Protein AF-A0A4R2TGN2-F1 (afdb_monomer)

Solvent-accessible surface area (backbone atoms only — not comparable to full-atom values): 6680 Å² total; per-residue (Å²): 144,83,91,86,84,68,66,72,62,53,54,55,49,48,58,53,66,75,55,62,56,89,89,51,54,58,55,56,32,26,50,52,48,43,54,50,50,56,47,52,52,50,54,46,63,66,47,48,62,57,57,59,68,46,38,85,82,42,56,75,69,55,31,50,50,50,53,53,50,53,56,48,48,56,52,50,52,54,52,49,50,55,50,31,57,52,39,43,55,51,23,52,52,53,52,51,51,53,51,50,52,52,52,52,53,52,49,53,54,55,62,73,66,57,74,93,126

Mean predicted aligned error: 11.2 Å

Radius of gyration: 23.42 Å; Cα contacts (8 Å, |Δi|>4): 33; chains: 1; bounding box: 57×24×77 Å

pLDDT: mean 76.51, std 19.13, range [30.11, 97.62]

Secondary structure (DSSP, 8-state):
----SSHHHHHHHHHHHTT--TTS-HHHHHHHHHHHHHHHHHHHHHHHHHHHHHGGGS-HHHHHHHHHHHHHHHHHHHHHHHHHHHHHHHHHHHHHHHHHHHHHHHHHHHHHTS---

Nearest PDB structures (foldseek):
  8afz-assembly1_A  TM=8.370E-01  e=1.161E+00  Homo sapiens
  5mto-assembly1_A  TM=5.421E-01  e=3.758E+00  Homo sapiens
  7o3x-assembly1_B  TM=4.344E-01  e=6.973E+00  Synechocystis sp. PCC 6803 substr. Kazusa
  6b87-assembly3_D  TM=4.611E-01  e=8.928E+00  synthetic construct
  8qbw-assembly1_A  TM=3.958E-01  e=9.497E+00  Nostoc punctiforme

Structure (mmCIF, N/CA/C/O backbone):
data_AF-A0A4R2TGN2-F1
#
_entry.id   AF-A0A4R2TGN2-F1
#
loop_
_atom_site.group_PDB
_atom_site.id
_atom_site.type_symbol
_atom_site.label_atom_id
_atom_site.label_alt_id
_atom_site.label_comp_id
_atom_site.label_asym_id
_atom_site.label_entity_id
_atom_site.label_seq_id
_atom_site.pdbx_PDB_ins_code
_atom_site.Cartn_x
_atom_site.Cartn_y
_atom_site.Cartn_z
_atom_site.occupancy
_atom_site.B_iso_or_equiv
_atom_site.auth_seq_id
_atom_site.auth_comp_id
_atom_site.auth_asym_id
_atom_site.auth_atom_id
_atom_site.pdbx_PDB_model_num
ATOM 1 N N . MET A 1 1 ? 12.558 12.331 28.218 1.00 35.56 1 MET A N 1
ATOM 2 C CA . MET A 1 1 ? 11.683 12.709 27.085 1.00 35.56 1 MET A CA 1
ATOM 3 C C . MET A 1 1 ? 12.460 12.598 25.774 1.00 35.56 1 MET A C 1
ATOM 5 O O . MET A 1 1 ? 12.916 13.599 25.255 1.00 35.56 1 MET A O 1
ATOM 9 N N . LEU A 1 2 ? 12.653 11.397 25.242 1.00 37.69 2 LEU A N 1
ATOM 10 C CA . LEU A 1 2 ? 13.192 11.156 23.895 1.00 37.69 2 LEU A CA 1
ATOM 11 C C . LEU A 1 2 ? 12.634 9.794 23.453 1.00 37.69 2 LEU A C 1
ATOM 13 O O . LEU A 1 2 ? 12.356 8.984 24.324 1.00 37.69 2 LEU A O 1
ATOM 17 N N . PHE A 1 3 ? 12.439 9.571 22.152 1.00 33.16 3 PHE A N 1
ATOM 18 C CA . PHE A 1 3 ? 11.689 8.462 21.516 1.00 33.16 3 PHE A CA 1
ATOM 19 C C . PHE A 1 3 ? 10.201 8.735 21.273 1.00 33.16 3 PHE A C 1
ATOM 21 O O . PHE A 1 3 ? 9.325 8.124 21.879 1.00 33.16 3 PHE A O 1
ATOM 28 N N . ARG A 1 4 ? 9.880 9.641 20.337 1.00 36.66 4 ARG A N 1
ATOM 29 C CA . ARG A 1 4 ? 8.504 9.697 19.807 1.00 36.66 4 ARG A CA 1
ATOM 30 C C . ARG A 1 4 ? 8.320 10.163 18.360 1.00 36.66 4 ARG A C 1
ATOM 32 O O . ARG A 1 4 ? 7.205 10.524 18.011 1.00 36.66 4 ARG A O 1
ATOM 39 N N . LYS A 1 5 ? 9.352 10.183 17.504 1.00 39.28 5 LYS A N 1
ATOM 40 C CA . LYS A 1 5 ? 9.219 10.831 16.177 1.00 39.28 5 LYS A CA 1
ATOM 41 C C . LYS A 1 5 ? 9.769 10.110 14.938 1.00 39.28 5 LYS A C 1
ATOM 43 O O . LYS A 1 5 ? 9.765 10.720 13.882 1.00 39.28 5 LYS A O 1
ATOM 48 N N . VAL A 1 6 ? 10.162 8.834 14.994 1.00 38.34 6 VAL A N 1
ATOM 49 C CA . VAL A 1 6 ? 10.744 8.155 13.801 1.00 38.34 6 VAL A CA 1
ATOM 50 C C . VAL A 1 6 ? 9.904 6.976 13.279 1.00 38.34 6 VAL A C 1
ATOM 52 O O . VAL A 1 6 ? 10.261 6.326 12.307 1.00 38.34 6 VAL A O 1
ATOM 55 N N . VAL A 1 7 ? 8.734 6.710 13.864 1.00 40.28 7 VAL A N 1
ATOM 56 C CA . VAL A 1 7 ? 7.968 5.493 13.543 1.00 40.28 7 VAL A CA 1
ATOM 57 C C . VAL A 1 7 ? 7.209 5.510 12.195 1.00 40.28 7 VAL A C 1
ATOM 59 O O . VAL A 1 7 ? 7.086 4.433 11.620 1.00 40.28 7 VAL A O 1
ATOM 62 N N . PRO A 1 8 ? 6.748 6.634 11.595 1.00 44.38 8 PRO A N 1
ATOM 63 C CA . PRO A 1 8 ? 5.945 6.517 10.373 1.00 44.38 8 PRO A CA 1
ATOM 64 C C . PRO A 1 8 ? 6.783 6.247 9.112 1.00 44.38 8 PRO A C 1
ATOM 66 O O . PRO A 1 8 ? 6.312 5.566 8.208 1.00 44.38 8 PRO A O 1
ATOM 69 N N . PHE A 1 9 ? 8.040 6.706 9.056 1.00 36.31 9 PHE A N 1
ATOM 70 C CA . PHE A 1 9 ? 8.900 6.475 7.886 1.00 36.31 9 PHE A CA 1
ATOM 71 C C . PHE A 1 9 ? 9.417 5.034 7.825 1.00 36.31 9 PHE A C 1
ATOM 73 O O . PHE A 1 9 ? 9.539 4.464 6.746 1.00 36.31 9 PHE A O 1
ATOM 80 N N . ALA A 1 10 ? 9.667 4.423 8.986 1.00 30.11 10 ALA A N 1
ATOM 81 C CA . ALA A 1 10 ? 10.152 3.052 9.076 1.00 30.11 10 ALA A CA 1
ATOM 82 C C . ALA A 1 10 ? 9.096 2.020 8.656 1.00 30.11 10 ALA A C 1
ATOM 84 O O . ALA A 1 10 ? 9.464 0.987 8.118 1.00 30.11 10 ALA A O 1
ATOM 85 N N . VAL A 1 11 ? 7.798 2.289 8.848 1.00 39.22 11 VAL A N 1
ATOM 86 C CA . VAL A 1 11 ? 6.732 1.362 8.424 1.00 39.22 11 VAL A CA 1
ATOM 87 C C . VAL A 1 11 ? 6.534 1.406 6.909 1.00 39.22 11 VAL A C 1
ATOM 89 O O . VAL A 1 11 ? 6.438 0.354 6.287 1.00 39.22 11 VAL A O 1
ATOM 92 N N . VAL A 1 12 ? 6.565 2.596 6.298 1.00 44.25 12 VAL A N 1
ATOM 93 C CA . VAL A 1 12 ? 6.506 2.733 4.832 1.00 44.25 12 VAL A CA 1
ATOM 94 C C . VAL A 1 12 ? 7.778 2.170 4.192 1.00 44.25 12 VAL A C 1
ATOM 96 O O . VAL A 1 12 ? 7.692 1.401 3.243 1.00 44.25 12 VAL A O 1
ATOM 99 N N . ALA A 1 13 ? 8.955 2.451 4.761 1.00 33.59 13 ALA A N 1
ATOM 100 C CA . ALA A 1 13 ? 10.208 1.861 4.301 1.00 33.59 13 ALA A CA 1
ATOM 101 C C . ALA A 1 13 ? 10.267 0.340 4.523 1.00 33.59 13 ALA A C 1
ATOM 103 O O . ALA A 1 13 ? 10.844 -0.344 3.694 1.00 33.59 13 ALA A O 1
ATOM 104 N N . ALA A 1 14 ? 9.662 -0.214 5.580 1.00 33.38 14 ALA A N 1
ATOM 105 C CA . ALA A 1 14 ? 9.609 -1.662 5.811 1.00 33.38 14 ALA A CA 1
ATOM 106 C C . ALA A 1 14 ? 8.612 -2.376 4.883 1.00 33.38 14 ALA A C 1
ATOM 108 O O . ALA A 1 14 ? 8.896 -3.484 4.435 1.00 33.38 14 ALA A O 1
ATOM 109 N N . LEU A 1 15 ? 7.489 -1.737 4.537 1.00 43.97 15 LEU A N 1
ATOM 110 C CA . LEU A 1 15 ? 6.567 -2.228 3.505 1.00 43.97 15 LEU A CA 1
ATOM 111 C C . LEU A 1 15 ? 7.200 -2.165 2.108 1.00 43.97 15 LEU A C 1
ATOM 113 O O . LEU A 1 15 ? 7.048 -3.099 1.332 1.00 43.97 15 LEU A O 1
ATOM 117 N N . VAL A 1 16 ? 7.978 -1.122 1.806 1.00 45.12 16 VAL A N 1
ATOM 118 C CA . VAL A 1 16 ? 8.702 -1.008 0.527 1.00 45.12 16 VAL A CA 1
ATOM 119 C C . VAL A 1 16 ? 9.925 -1.938 0.484 1.00 45.12 16 VAL A C 1
ATOM 121 O O . VAL A 1 16 ? 10.159 -2.602 -0.518 1.00 45.12 16 VAL A O 1
ATOM 124 N N . SER A 1 17 ? 10.677 -2.070 1.579 1.00 42.19 17 SER A N 1
ATOM 125 C CA . SER A 1 17 ? 11.897 -2.890 1.651 1.00 42.19 17 SER A CA 1
ATOM 126 C C . SER A 1 17 ? 11.624 -4.395 1.714 1.00 42.19 17 SER A C 1
ATOM 128 O O . SER A 1 17 ? 12.530 -5.168 1.419 1.00 42.19 17 SER A O 1
ATOM 130 N N . GLY A 1 18 ? 10.416 -4.821 2.097 1.00 46.03 18 GLY A N 1
ATOM 131 C CA . GLY A 1 18 ? 10.004 -6.229 2.065 1.00 46.03 18 GLY A CA 1
ATOM 132 C C . GLY A 1 18 ? 9.415 -6.687 0.726 1.00 46.03 18 GLY A C 1
ATOM 133 O O . GLY A 1 18 ? 9.206 -7.883 0.544 1.00 46.03 18 GLY A O 1
ATOM 134 N N . CYS A 1 19 ? 9.139 -5.760 -0.200 1.00 55.47 19 CYS A N 1
ATOM 135 C CA . CYS A 1 19 ? 8.438 -6.040 -1.459 1.00 55.47 19 CYS A CA 1
ATOM 136 C C . CYS A 1 19 ? 9.304 -5.885 -2.716 1.00 55.47 19 CYS A C 1
ATOM 138 O O . CYS A 1 19 ? 8.834 -6.206 -3.805 1.00 55.47 19 CYS A O 1
ATOM 140 N N . VAL A 1 20 ? 10.545 -5.408 -2.589 1.00 62.09 20 VAL A N 1
ATOM 141 C CA . VAL A 1 20 ? 11.474 -5.317 -3.722 1.00 62.09 20 VAL A CA 1
ATOM 142 C C . VAL A 1 20 ? 12.312 -6.587 -3.774 1.00 62.09 20 VAL A C 1
ATOM 144 O O . VAL A 1 20 ? 13.252 -6.757 -2.998 1.00 62.09 20 VAL A O 1
ATOM 147 N N . ASP A 1 21 ? 11.972 -7.474 -4.704 1.00 70.31 21 ASP A N 1
ATOM 148 C CA . ASP A 1 21 ? 12.798 -8.631 -5.022 1.00 70.31 21 ASP A CA 1
ATOM 149 C C . ASP A 1 21 ? 13.844 -8.213 -6.073 1.00 70.31 21 ASP A C 1
ATOM 151 O O . ASP A 1 21 ? 13.475 -7.865 -7.201 1.00 70.31 21 ASP A O 1
ATOM 155 N N . PRO A 1 22 ? 15.150 -8.219 -5.746 1.00 71.75 22 PRO A N 1
ATOM 156 C CA . PRO A 1 22 ? 16.192 -7.799 -6.681 1.00 71.75 22 PRO A CA 1
ATOM 157 C C . PRO A 1 22 ? 16.334 -8.737 -7.888 1.00 71.75 22 PRO A C 1
ATOM 159 O O . PRO A 1 22 ? 17.002 -8.376 -8.856 1.00 71.75 22 PRO A O 1
ATOM 162 N N . SER A 1 23 ? 15.736 -9.933 -7.845 1.00 76.56 23 SER A N 1
ATOM 163 C CA . SER A 1 23 ? 15.720 -10.876 -8.966 1.00 76.56 23 SER A CA 1
ATOM 164 C C . SER A 1 23 ? 14.655 -10.556 -10.022 1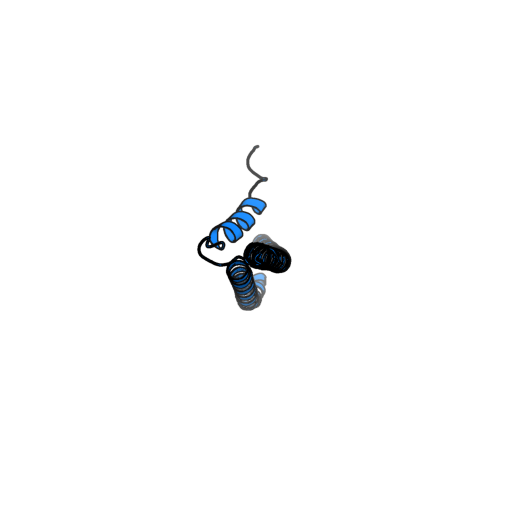.00 76.56 23 SER A C 1
ATOM 166 O O . SER A 1 23 ? 14.736 -11.065 -11.142 1.00 76.56 23 SER A O 1
ATOM 168 N N . LEU A 1 24 ? 13.680 -9.699 -9.700 1.00 76.25 24 LEU A N 1
ATOM 169 C CA . LEU A 1 24 ? 12.595 -9.308 -10.599 1.00 76.25 24 LEU A CA 1
ATOM 170 C C . LEU A 1 24 ? 12.922 -8.030 -11.375 1.00 76.25 24 LEU A C 1
ATOM 172 O O . LEU A 1 24 ? 13.707 -7.182 -10.943 1.00 76.25 24 LEU A O 1
ATOM 176 N N . SER A 1 25 ? 12.283 -7.858 -12.536 1.00 82.06 25 SER A N 1
ATOM 177 C CA . SER A 1 25 ? 12.396 -6.597 -13.267 1.00 82.06 25 SER A CA 1
ATOM 178 C C . SER A 1 25 ? 11.760 -5.444 -12.468 1.00 82.06 25 SER A C 1
ATOM 180 O O . SER A 1 25 ? 10.812 -5.669 -11.709 1.00 82.06 25 SER A O 1
ATOM 182 N N . PRO A 1 26 ? 12.220 -4.191 -12.653 1.00 77.62 26 PRO A N 1
ATOM 183 C CA . PRO A 1 26 ? 11.597 -3.026 -12.021 1.00 77.62 26 PRO A CA 1
ATOM 184 C C . PRO A 1 26 ? 10.079 -2.964 -12.252 1.00 77.62 26 PRO A C 1
ATOM 186 O O . PRO A 1 26 ? 9.322 -2.691 -11.325 1.00 77.62 26 PRO A O 1
ATOM 189 N N . MET A 1 27 ? 9.627 -3.320 -13.460 1.00 77.19 27 MET A N 1
ATOM 190 C CA . MET A 1 27 ? 8.209 -3.362 -13.827 1.00 77.19 27 MET A CA 1
ATOM 191 C C . MET A 1 27 ? 7.429 -4.448 -13.072 1.00 77.19 27 MET A C 1
ATOM 193 O O . MET A 1 27 ? 6.291 -4.233 -12.658 1.00 77.19 27 MET A O 1
ATOM 197 N N . GLN A 1 28 ? 8.035 -5.618 -12.854 1.00 80.31 28 GLN A N 1
ATOM 198 C CA . GLN A 1 28 ? 7.427 -6.696 -12.067 1.00 80.31 28 GLN A CA 1
ATOM 199 C C . GLN A 1 28 ? 7.314 -6.320 -10.587 1.00 80.31 28 GLN A C 1
ATOM 201 O O . GLN A 1 28 ? 6.269 -6.553 -9.982 1.00 80.31 28 GLN A O 1
ATOM 206 N N . ASN A 1 29 ? 8.349 -5.696 -10.020 1.00 78.38 29 ASN A N 1
ATOM 207 C CA . ASN A 1 29 ? 8.314 -5.194 -8.646 1.00 78.38 29 ASN A CA 1
ATOM 208 C C . ASN A 1 29 ? 7.243 -4.111 -8.464 1.00 78.38 29 ASN A C 1
ATOM 210 O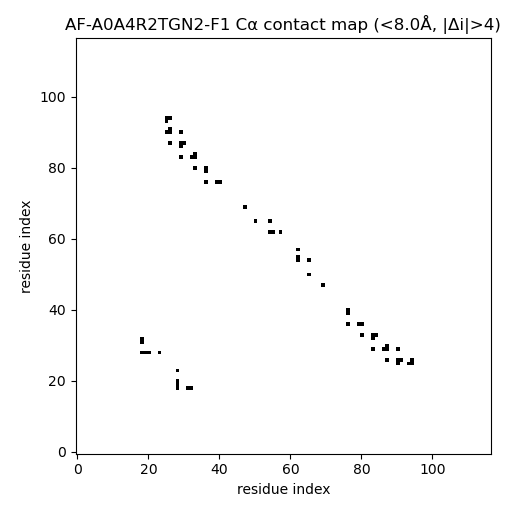 O . ASN A 1 29 ? 6.459 -4.189 -7.518 1.00 78.38 29 ASN A O 1
ATOM 214 N N . ALA A 1 30 ? 7.158 -3.150 -9.390 1.00 76.94 30 ALA A N 1
ATOM 215 C CA . ALA A 1 30 ? 6.121 -2.121 -9.368 1.00 76.94 30 ALA A CA 1
ATOM 216 C C . ALA A 1 30 ? 4.716 -2.744 -9.408 1.00 76.94 30 ALA A C 1
ATOM 218 O O . ALA A 1 30 ? 3.887 -2.460 -8.547 1.00 76.94 30 ALA A O 1
ATOM 219 N N . ARG A 1 31 ? 4.483 -3.698 -10.319 1.00 81.56 31 ARG A N 1
ATOM 220 C CA . ARG A 1 31 ? 3.199 -4.402 -10.425 1.00 81.56 31 ARG A CA 1
ATOM 221 C C . ARG A 1 31 ? 2.840 -5.186 -9.161 1.00 81.56 31 ARG A C 1
ATOM 223 O O . ARG A 1 31 ? 1.685 -5.168 -8.740 1.00 81.56 31 ARG A O 1
ATOM 230 N N . ASN A 1 32 ? 3.803 -5.876 -8.551 1.00 80.88 32 ASN A N 1
ATOM 231 C CA . ASN A 1 32 ? 3.580 -6.605 -7.301 1.00 80.88 32 ASN A CA 1
ATOM 232 C C . ASN A 1 32 ? 3.201 -5.654 -6.157 1.00 80.88 32 ASN A C 1
ATOM 234 O O . ASN A 1 32 ? 2.310 -5.975 -5.369 1.00 80.88 32 ASN A O 1
ATOM 238 N N . ALA A 1 33 ? 3.834 -4.479 -6.091 1.00 78.75 33 ALA A N 1
ATOM 239 C CA . ALA A 1 33 ? 3.494 -3.450 -5.116 1.00 78.75 33 ALA A CA 1
ATOM 240 C C . ALA A 1 33 ? 2.064 -2.922 -5.324 1.00 78.75 33 ALA A C 1
ATOM 242 O O . ALA A 1 33 ? 1.300 -2.871 -4.359 1.00 78.75 33 ALA A O 1
ATOM 243 N N . THR A 1 34 ? 1.660 -2.631 -6.566 1.00 84.06 34 THR A N 1
ATOM 244 C CA . THR A 1 34 ? 0.282 -2.225 -6.905 1.00 84.06 34 THR A CA 1
ATOM 245 C C . THR A 1 34 ? -0.735 -3.280 -6.457 1.00 84.06 34 THR A C 1
ATOM 247 O O . THR A 1 34 ? -1.685 -2.971 -5.739 1.00 84.06 34 THR A O 1
ATOM 250 N N . VAL A 1 35 ? -0.487 -4.561 -6.762 1.00 86.12 35 VAL A N 1
ATOM 251 C CA . VAL A 1 35 ? -1.360 -5.674 -6.339 1.00 86.12 35 VAL A CA 1
ATOM 252 C C . VAL A 1 35 ? -1.457 -5.787 -4.813 1.00 86.12 35 VAL A C 1
ATOM 254 O O . VAL A 1 35 ? -2.530 -6.091 -4.281 1.00 86.12 35 VAL A O 1
ATOM 257 N N . ALA A 1 36 ? -0.358 -5.554 -4.092 1.00 83.19 36 ALA A N 1
ATOM 258 C CA . ALA A 1 36 ? -0.349 -5.582 -2.633 1.00 83.19 36 ALA A CA 1
ATOM 259 C C . ALA A 1 36 ? -1.196 -4.447 -2.034 1.00 83.19 36 ALA A C 1
ATOM 261 O O . ALA A 1 36 ? -1.962 -4.694 -1.099 1.00 83.19 36 ALA A O 1
ATOM 262 N N . VAL A 1 37 ? -1.115 -3.237 -2.597 1.00 85.88 37 VAL A N 1
ATOM 263 C CA . VAL A 1 37 ? -1.946 -2.093 -2.186 1.00 85.88 37 VAL A CA 1
ATOM 264 C C . VAL A 1 37 ? -3.423 -2.359 -2.480 1.00 85.88 37 VAL A C 1
ATOM 266 O O . VAL A 1 37 ? -4.249 -2.203 -1.583 1.00 85.88 37 VAL A O 1
ATOM 269 N N . ASP A 1 38 ? -3.760 -2.871 -3.666 1.00 88.69 38 ASP A N 1
ATOM 270 C CA . ASP A 1 38 ? -5.144 -3.222 -4.026 1.00 88.69 38 ASP A CA 1
ATOM 271 C C . ASP A 1 38 ? -5.723 -4.325 -3.127 1.00 88.69 38 ASP A C 1
ATOM 273 O O . ASP A 1 38 ? -6.926 -4.382 -2.849 1.00 88.69 38 ASP A O 1
ATOM 277 N N . LYS A 1 39 ? -4.883 -5.263 -2.675 1.00 88.50 39 LYS A N 1
ATOM 278 C CA . LYS A 1 39 ? -5.294 -6.257 -1.680 1.00 88.50 39 LYS A CA 1
ATOM 279 C C . LYS A 1 39 ? -5.543 -5.598 -0.322 1.00 88.50 39 LYS A C 1
ATOM 281 O O . LYS A 1 39 ? -6.573 -5.875 0.285 1.00 88.50 39 LYS A O 1
ATOM 286 N N . ALA A 1 40 ? -4.638 -4.736 0.139 1.00 84.75 40 ALA A N 1
ATOM 287 C CA . ALA A 1 40 ? -4.774 -4.049 1.421 1.00 84.75 40 ALA A CA 1
ATOM 288 C C . ALA A 1 40 ? -6.023 -3.152 1.472 1.00 84.75 40 ALA A C 1
ATOM 290 O O . ALA A 1 40 ? -6.716 -3.130 2.487 1.00 84.75 40 ALA A O 1
ATOM 291 N N . GLU A 1 41 ? -6.348 -2.468 0.372 1.00 92.50 41 GLU A N 1
ATOM 292 C CA . GLU A 1 41 ? -7.565 -1.661 0.240 1.00 92.50 41 GLU A CA 1
ATOM 293 C C . GLU A 1 41 ? -8.825 -2.530 0.349 1.00 92.50 41 GLU A C 1
ATOM 295 O O . GLU A 1 41 ? -9.719 -2.226 1.136 1.00 92.50 41 GLU A O 1
ATOM 300 N N . ARG A 1 42 ? -8.869 -3.669 -0.355 1.00 92.94 42 ARG A N 1
ATOM 301 C CA . ARG A 1 42 ? -9.991 -4.620 -0.255 1.00 92.94 42 ARG A CA 1
ATOM 302 C C . ARG A 1 42 ? -10.148 -5.205 1.146 1.00 92.94 42 ARG A C 1
ATOM 304 O O . ARG A 1 42 ? -11.271 -5.302 1.636 1.00 92.94 42 ARG A O 1
ATOM 311 N N . ASP A 1 43 ? -9.045 -5.586 1.785 1.00 90.25 43 ASP A N 1
ATOM 312 C CA . ASP A 1 43 ? -9.063 -6.119 3.150 1.00 90.25 43 ASP A CA 1
ATOM 313 C C . ASP A 1 43 ? -9.563 -5.054 4.146 1.00 90.25 43 ASP A C 1
ATOM 315 O O . ASP A 1 43 ? -10.352 -5.364 5.043 1.00 90.25 43 ASP A O 1
ATOM 319 N N . TYR A 1 44 ? -9.159 -3.790 3.969 1.00 91.56 44 TYR A N 1
ATOM 320 C CA . TYR A 1 44 ? -9.646 -2.674 4.781 1.00 91.56 44 TYR A CA 1
ATOM 321 C C . TYR A 1 44 ? -11.138 -2.414 4.565 1.00 91.56 44 TYR A C 1
ATOM 323 O O . TYR A 1 44 ? -11.880 -2.349 5.544 1.00 91.56 44 TYR A O 1
ATOM 331 N N . GLU A 1 45 ? -11.604 -2.327 3.317 1.00 95.44 45 GLU A N 1
ATOM 332 C CA . GLU A 1 45 ? -13.026 -2.122 3.004 1.00 95.44 45 GLU A CA 1
ATOM 333 C C . GLU A 1 45 ? -13.905 -3.262 3.534 1.00 95.44 45 GLU A C 1
ATOM 335 O O . GLU A 1 45 ? -15.011 -3.022 4.021 1.00 95.44 45 GLU A O 1
ATOM 340 N N . ALA A 1 46 ? -13.397 -4.497 3.533 1.00 93.62 46 ALA A N 1
ATOM 341 C CA . ALA A 1 46 ? -14.074 -5.626 4.159 1.00 93.62 46 ALA A CA 1
ATOM 342 C C . ALA A 1 46 ? -14.133 -5.498 5.694 1.00 93.62 46 ALA A C 1
ATOM 344 O O . ALA A 1 46 ? -15.155 -5.827 6.293 1.00 93.62 46 ALA A O 1
ATOM 345 N N . ALA A 1 47 ? -13.069 -5.015 6.345 1.00 91.12 47 ALA A N 1
ATOM 346 C CA . ALA A 1 47 ? -12.985 -4.887 7.805 1.00 91.12 47 ALA A CA 1
ATOM 347 C C . ALA A 1 47 ? -13.734 -3.659 8.367 1.00 91.12 47 ALA A C 1
ATOM 349 O O . ALA A 1 47 ? -14.301 -3.707 9.465 1.00 91.12 47 ALA A O 1
ATOM 350 N N . ARG A 1 48 ? -13.753 -2.558 7.614 1.00 94.12 48 ARG A N 1
ATOM 351 C CA . ARG A 1 48 ? -14.337 -1.257 7.967 1.00 94.12 48 ARG A CA 1
ATOM 352 C C . ARG A 1 48 ? -15.767 -1.322 8.525 1.00 94.12 48 ARG A C 1
ATOM 354 O O . ARG A 1 48 ? -15.988 -0.742 9.591 1.00 94.12 48 ARG A O 1
ATOM 361 N N . PRO A 1 49 ? -16.744 -2.018 7.908 1.00 95.62 49 PRO A N 1
ATOM 362 C CA . PRO A 1 49 ? -18.102 -2.082 8.449 1.00 95.62 49 PRO A CA 1
ATOM 363 C C . PRO A 1 49 ? -18.161 -2.749 9.828 1.00 95.62 49 PRO A C 1
ATOM 365 O O . PRO A 1 49 ? -18.922 -2.298 10.683 1.00 95.62 49 PRO A O 1
ATOM 368 N N . TYR A 1 50 ? -17.334 -3.765 10.089 1.00 93.69 50 TYR A N 1
ATOM 369 C CA . TYR A 1 50 ? -17.283 -4.425 11.397 1.00 93.69 50 TYR A CA 1
ATOM 370 C C . TYR A 1 50 ? -16.710 -3.499 12.472 1.00 93.69 50 TYR A C 1
ATOM 372 O O . TYR A 1 50 ? -17.252 -3.420 13.574 1.00 93.69 50 TYR A O 1
ATOM 380 N N . ALA A 1 51 ? -15.662 -2.737 12.141 1.00 91.19 51 ALA A N 1
ATOM 381 C CA . ALA A 1 51 ? -15.105 -1.734 13.045 1.00 91.19 51 ALA A CA 1
ATOM 382 C C . ALA A 1 51 ? -16.142 -0.654 13.405 1.00 91.19 51 ALA A C 1
ATOM 384 O O . ALA A 1 51 ? -16.256 -0.284 14.572 1.00 91.19 51 ALA A O 1
ATOM 385 N N . ILE A 1 52 ? -16.945 -0.203 12.434 1.00 95.00 52 ILE A N 1
ATOM 386 C CA . ILE A 1 52 ? -18.032 0.767 12.655 1.00 95.00 52 ILE A CA 1
ATOM 387 C C . ILE A 1 52 ? -19.118 0.184 13.566 1.00 95.00 52 ILE A C 1
ATOM 389 O O . ILE A 1 52 ? -19.567 0.863 14.489 1.00 95.00 52 ILE A O 1
ATOM 393 N N . GLN A 1 53 ? -19.513 -1.072 13.343 1.00 96.44 53 GLN A N 1
ATOM 394 C CA . GLN A 1 53 ? -20.511 -1.760 14.170 1.00 96.44 53 GLN A CA 1
ATOM 395 C C . GLN A 1 53 ? -20.062 -1.934 15.626 1.00 96.44 53 GLN A C 1
ATOM 397 O O . GLN A 1 53 ? -20.906 -1.960 16.516 1.00 96.44 53 GLN A O 1
ATOM 402 N N . LEU A 1 54 ? -18.754 -2.025 15.883 1.00 94.00 54 LEU A N 1
ATOM 403 C CA . LEU A 1 54 ? -18.190 -2.131 17.230 1.00 94.00 54 LEU A CA 1
ATOM 404 C C . LEU A 1 54 ? -18.237 -0.811 18.013 1.00 94.00 54 LEU A C 1
ATOM 406 O O . LEU A 1 54 ? -18.343 -0.847 19.238 1.00 94.00 54 LEU A O 1
ATOM 410 N N . LEU A 1 55 ? -18.192 0.347 17.340 1.00 95.12 55 LEU A N 1
ATOM 411 C CA . LEU A 1 55 ? -18.064 1.661 17.991 1.00 95.12 55 LEU A CA 1
ATOM 412 C C . LEU A 1 55 ? -19.087 1.939 19.111 1.00 95.12 55 LEU A C 1
ATOM 414 O O . LEU A 1 55 ? -18.667 2.478 20.135 1.00 95.12 55 LEU A O 1
ATOM 418 N N . PRO A 1 56 ? -20.386 1.598 18.981 1.00 96.88 56 PRO A N 1
ATOM 419 C CA . PRO A 1 56 ? -21.376 1.858 20.030 1.00 96.88 56 PRO A CA 1
ATOM 420 C C . PRO A 1 56 ? -21.160 1.046 21.313 1.00 96.88 56 PRO A C 1
ATOM 422 O O . PRO A 1 56 ? -21.665 1.430 22.363 1.00 96.88 56 PRO A O 1
ATOM 425 N N . TYR A 1 57 ? -20.426 -0.068 21.237 1.00 96.50 57 TYR A N 1
ATOM 426 C CA . TYR A 1 57 ? -20.161 -0.958 22.372 1.00 96.50 57 TYR A CA 1
ATOM 427 C C . TYR A 1 57 ? -18.865 -0.611 23.114 1.00 96.50 57 TYR A C 1
ATOM 429 O O . TYR A 1 57 ? -18.553 -1.216 24.139 1.00 96.50 57 TYR A O 1
ATOM 437 N N . LEU A 1 58 ? -18.091 0.342 22.594 1.00 95.50 58 LEU A N 1
ATOM 438 C CA . LEU A 1 58 ? -16.816 0.760 23.159 1.00 95.50 58 LEU A CA 1
ATOM 439 C C . LEU A 1 58 ? -16.984 1.955 24.099 1.00 95.50 58 LEU A C 1
ATOM 441 O O . LEU A 1 58 ? -17.904 2.764 23.969 1.00 95.50 58 LEU A O 1
ATOM 445 N N . SER A 1 59 ? -16.031 2.116 25.022 1.00 97.62 59 SER A N 1
ATOM 446 C CA . SER A 1 59 ? -15.928 3.356 25.789 1.00 97.62 59 SER A CA 1
ATOM 447 C C . SER A 1 59 ? -15.678 4.542 24.838 1.00 97.62 59 SER A C 1
ATOM 449 O O . SER A 1 59 ? -15.058 4.361 23.785 1.00 97.62 59 SER A O 1
ATOM 451 N N . PRO A 1 60 ? -16.069 5.781 25.193 1.00 96.25 60 PRO A N 1
ATOM 452 C CA . PRO A 1 60 ? -15.819 6.947 24.342 1.00 96.25 60 PRO A CA 1
ATOM 453 C C . PRO A 1 60 ? -14.344 7.114 23.950 1.00 96.25 60 PRO A C 1
ATOM 455 O O . PRO A 1 60 ? -14.033 7.535 22.837 1.00 96.25 60 PRO A O 1
ATOM 458 N N . ARG A 1 61 ? -13.426 6.748 24.855 1.00 96.69 61 ARG A N 1
ATOM 459 C CA . ARG A 1 61 ? -11.981 6.821 24.625 1.00 96.69 61 ARG A CA 1
ATOM 460 C C . ARG A 1 61 ? -11.510 5.787 23.601 1.00 96.69 61 ARG A C 1
ATOM 462 O O . ARG A 1 61 ? -10.697 6.128 22.741 1.00 96.69 61 ARG A O 1
ATOM 469 N N . ASP A 1 62 ? -12.016 4.561 23.690 1.00 96.06 62 ASP A N 1
ATOM 470 C CA . ASP A 1 62 ? -11.632 3.469 22.791 1.00 96.06 62 ASP A CA 1
ATOM 471 C C . ASP A 1 62 ? -12.275 3.640 21.414 1.00 96.06 62 ASP A C 1
ATOM 473 O O . ASP A 1 62 ? -11.596 3.493 20.402 1.00 96.06 62 ASP A O 1
ATOM 477 N N . ALA A 1 63 ? -13.540 4.066 21.361 1.00 96.25 63 ALA A N 1
ATOM 478 C CA . ALA A 1 63 ? -14.213 4.420 20.113 1.00 96.25 63 ALA A CA 1
ATOM 479 C C . ALA A 1 63 ? -13.439 5.508 19.352 1.00 96.25 63 ALA A C 1
ATOM 481 O O . ALA A 1 63 ? -13.233 5.408 18.144 1.00 96.25 63 ALA A O 1
ATOM 482 N N . GLU A 1 64 ? -12.949 6.527 20.059 1.00 96.88 64 GLU A N 1
ATOM 483 C CA . GLU A 1 64 ? -12.134 7.581 19.458 1.00 96.88 64 GLU A CA 1
ATOM 484 C C . GLU A 1 64 ? -10.759 7.077 18.990 1.00 96.88 64 GLU A C 1
ATOM 486 O O . GLU A 1 64 ? -10.250 7.502 17.952 1.00 96.88 64 GLU A O 1
ATOM 491 N N . ALA A 1 65 ? -10.147 6.137 19.716 1.00 94.50 65 ALA A N 1
ATOM 492 C CA . ALA A 1 65 ? -8.922 5.484 19.264 1.00 94.50 65 ALA A CA 1
ATOM 493 C C . ALA A 1 65 ? -9.146 4.681 17.971 1.00 94.50 65 ALA A C 1
ATOM 495 O O . ALA A 1 65 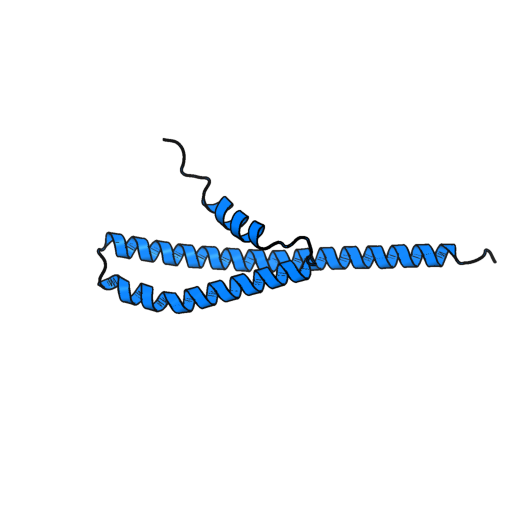? -8.343 4.806 17.045 1.00 94.50 65 ALA A O 1
ATOM 496 N N . VAL A 1 66 ? -10.251 3.935 17.876 1.00 94.00 66 VAL A N 1
ATOM 497 C CA . VAL A 1 66 ? -10.628 3.181 16.669 1.00 94.00 66 VAL A CA 1
ATOM 498 C C . VAL A 1 66 ? -10.878 4.120 15.489 1.00 94.00 66 VAL A C 1
ATOM 500 O O . VAL A 1 66 ? -10.313 3.899 14.421 1.00 94.00 66 VAL A O 1
ATOM 503 N N . ARG A 1 67 ? -11.625 5.218 15.673 1.00 95.62 67 ARG A N 1
ATOM 504 C CA . ARG A 1 67 ? -11.842 6.218 14.607 1.00 95.62 67 ARG A CA 1
ATOM 505 C C . ARG A 1 67 ? -10.534 6.807 14.085 1.00 95.62 67 ARG A C 1
ATOM 507 O O . ARG A 1 67 ? -10.343 6.903 12.875 1.00 95.62 67 ARG A O 1
ATOM 514 N N . ARG A 1 68 ? -9.610 7.166 14.981 1.00 96.06 68 ARG A N 1
ATOM 515 C CA . ARG A 1 68 ? -8.285 7.671 14.583 1.00 96.06 68 ARG A CA 1
ATOM 516 C C . ARG A 1 68 ? -7.460 6.626 13.840 1.00 96.06 68 ARG A C 1
ATOM 518 O O . ARG A 1 68 ? -6.754 6.981 12.899 1.00 96.06 68 ARG A O 1
ATOM 525 N N . ALA A 1 69 ? -7.537 5.362 14.254 1.00 91.50 69 ALA A N 1
ATOM 526 C CA . ALA A 1 69 ? -6.855 4.271 13.569 1.00 91.50 69 ALA A CA 1
ATOM 527 C C . ALA A 1 69 ? -7.400 4.091 12.145 1.00 91.50 69 ALA A C 1
ATOM 529 O O . ALA A 1 69 ? -6.613 4.064 11.206 1.00 91.50 69 ALA A O 1
ATOM 530 N N . MET A 1 70 ? -8.726 4.070 11.977 1.00 94.25 70 MET A N 1
ATOM 531 C CA . MET A 1 70 ? -9.381 4.010 10.665 1.00 94.25 70 MET A CA 1
ATOM 532 C C . MET A 1 70 ? -8.944 5.162 9.751 1.00 94.25 70 MET A C 1
ATOM 534 O O . MET A 1 70 ? -8.446 4.918 8.656 1.00 94.25 70 MET A O 1
ATOM 538 N N . ALA A 1 71 ? -9.009 6.407 10.237 1.00 95.25 71 ALA A N 1
ATOM 539 C CA . ALA A 1 71 ? -8.564 7.575 9.472 1.00 95.25 71 ALA A CA 1
ATOM 540 C C . ALA A 1 71 ? -7.071 7.510 9.095 1.00 95.25 71 ALA A C 1
ATOM 542 O O . ALA A 1 71 ? -6.673 7.935 8.013 1.0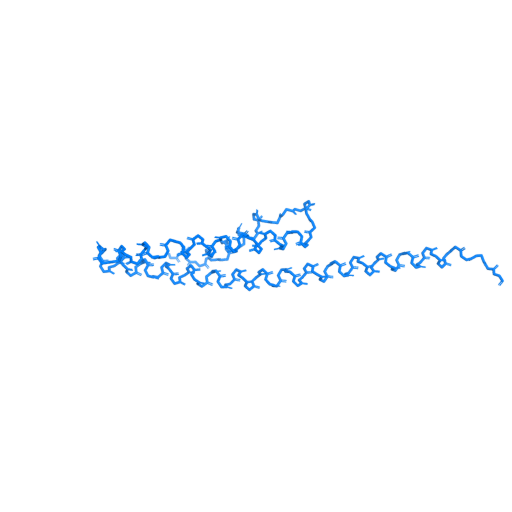0 95.25 71 ALA A O 1
ATOM 543 N N . SER A 1 72 ? -6.230 6.957 9.976 1.00 92.69 72 SER A N 1
ATOM 544 C CA . SER A 1 72 ? -4.804 6.768 9.684 1.00 92.69 72 SER A CA 1
ATOM 545 C C . SER A 1 72 ? -4.588 5.715 8.597 1.00 92.69 72 SER A C 1
ATOM 547 O O . SER A 1 72 ? -3.755 5.920 7.719 1.00 92.69 72 SER A O 1
ATOM 549 N N . ILE A 1 73 ? -5.336 4.609 8.631 1.00 90.56 73 ILE A N 1
ATOM 550 C CA . ILE A 1 73 ? -5.257 3.559 7.607 1.00 90.56 73 ILE A CA 1
ATOM 551 C C . ILE A 1 73 ? -5.677 4.117 6.244 1.00 90.56 73 ILE A C 1
ATOM 553 O O . ILE A 1 73 ? -4.936 3.949 5.281 1.00 90.56 73 ILE A O 1
ATOM 557 N N . GLU A 1 74 ? -6.793 4.848 6.174 1.00 92.88 74 GLU A N 1
ATOM 558 C CA . GLU A 1 74 ? -7.257 5.514 4.945 1.00 92.88 74 GLU A CA 1
ATOM 559 C C . GLU A 1 74 ? -6.183 6.450 4.374 1.00 92.88 74 GLU A C 1
ATOM 561 O O . GLU A 1 74 ? -5.870 6.409 3.183 1.00 92.88 74 GLU A O 1
ATOM 566 N N . HIS A 1 75 ? -5.547 7.244 5.238 1.00 93.31 75 HIS A N 1
ATOM 567 C CA . HIS A 1 75 ? -4.461 8.129 4.835 1.00 93.31 75 HIS A CA 1
ATOM 568 C C . HIS A 1 75 ? -3.242 7.369 4.286 1.00 93.31 75 HIS A C 1
ATOM 570 O O . HIS A 1 75 ? -2.695 7.747 3.248 1.00 93.31 75 HIS A O 1
ATOM 576 N N . PHE A 1 76 ? -2.816 6.289 4.946 1.00 86.56 76 PHE A N 1
ATOM 577 C CA . PHE A 1 76 ? -1.671 5.501 4.486 1.00 86.56 76 PHE A CA 1
ATOM 578 C C . PHE A 1 76 ? -1.963 4.714 3.207 1.00 86.56 76 PHE A C 1
ATOM 580 O O . PHE A 1 76 ? -1.069 4.609 2.372 1.00 86.56 76 PHE A O 1
ATOM 587 N N . LEU 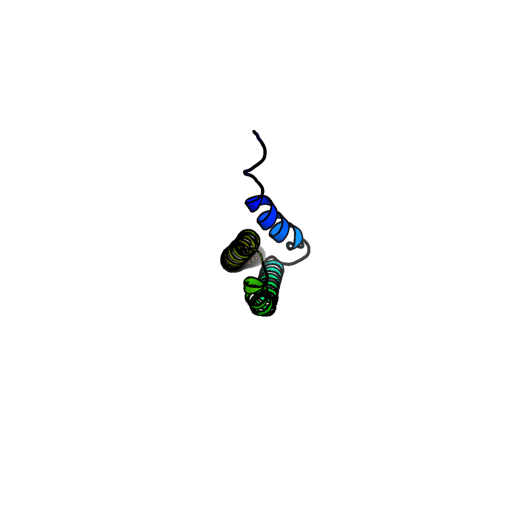A 1 77 ? -3.189 4.219 3.012 1.00 89.38 77 LEU A N 1
ATOM 588 C CA . LEU A 1 77 ? -3.600 3.586 1.755 1.00 89.38 77 LEU A CA 1
ATOM 589 C C . LEU A 1 77 ? -3.531 4.578 0.586 1.00 89.38 77 LEU A C 1
ATOM 591 O O . LEU A 1 77 ? -3.003 4.239 -0.472 1.00 89.38 77 LEU A O 1
ATOM 595 N N . ALA A 1 78 ? -3.965 5.826 0.793 1.00 88.81 78 ALA A N 1
ATOM 596 C CA . ALA A 1 78 ? -3.855 6.873 -0.222 1.00 88.81 78 ALA A CA 1
ATOM 597 C C . ALA A 1 78 ? -2.392 7.190 -0.583 1.00 88.81 78 ALA A C 1
ATOM 599 O O . ALA A 1 78 ? -2.049 7.297 -1.761 1.00 88.81 78 ALA A O 1
ATOM 600 N N . ILE A 1 79 ? -1.512 7.295 0.421 1.00 88.44 79 ILE A N 1
ATOM 601 C CA . ILE A 1 79 ? -0.070 7.484 0.192 1.00 88.44 79 ILE A CA 1
ATOM 602 C C . ILE A 1 79 ? 0.525 6.283 -0.547 1.00 88.44 79 ILE A C 1
ATOM 604 O O . ILE A 1 79 ? 1.321 6.472 -1.464 1.00 88.44 79 ILE A O 1
ATOM 608 N N . ALA A 1 80 ? 0.150 5.062 -0.164 1.00 80.44 80 ALA A N 1
ATOM 609 C CA . ALA A 1 80 ? 0.657 3.847 -0.786 1.00 80.44 80 ALA A CA 1
ATOM 610 C C . ALA A 1 80 ? 0.279 3.777 -2.270 1.00 80.44 80 ALA A C 1
ATOM 612 O O . ALA A 1 80 ? 1.150 3.487 -3.084 1.00 80.44 80 ALA A O 1
ATOM 613 N N . ARG A 1 81 ? -0.962 4.132 -2.632 1.00 87.88 81 ARG A N 1
ATOM 614 C CA . ARG A 1 81 ? -1.390 4.192 -4.038 1.00 87.88 81 ARG A CA 1
ATOM 615 C C . ARG A 1 81 ? -0.619 5.248 -4.832 1.00 87.88 81 ARG A C 1
ATOM 617 O O . ARG A 1 81 ? -0.110 4.959 -5.908 1.00 87.88 81 ARG A O 1
ATOM 624 N N . ALA A 1 82 ? -0.437 6.444 -4.273 1.00 83.75 82 ALA A N 1
ATOM 625 C CA . ALA A 1 82 ? 0.393 7.458 -4.924 1.00 83.75 82 ALA A CA 1
ATOM 626 C C . ALA A 1 82 ? 1.840 6.964 -5.122 1.00 83.75 82 ALA A C 1
ATOM 628 O O . ALA A 1 82 ? 2.438 7.177 -6.174 1.00 83.75 82 ALA A O 1
ATOM 629 N N . ALA A 1 83 ? 2.404 6.276 -4.126 1.00 76.12 83 ALA A N 1
ATOM 630 C CA . ALA A 1 83 ? 3.749 5.720 -4.211 1.00 76.12 83 ALA A CA 1
ATOM 631 C C . ALA A 1 83 ? 3.868 4.618 -5.277 1.00 76.12 83 ALA A C 1
ATOM 633 O O . ALA A 1 83 ? 4.881 4.578 -5.976 1.00 76.12 83 ALA A O 1
ATOM 634 N N . THR A 1 84 ? 2.858 3.756 -5.438 1.00 82.88 84 THR A N 1
ATOM 635 C CA . THR A 1 84 ? 2.851 2.736 -6.499 1.00 82.88 84 THR A CA 1
ATOM 636 C C . THR A 1 84 ? 2.746 3.361 -7.886 1.00 82.88 84 THR A C 1
ATOM 638 O O . THR A 1 84 ? 3.509 2.966 -8.764 1.00 82.88 84 THR A O 1
ATOM 641 N N . ASP A 1 85 ? 1.933 4.408 -8.066 1.00 83.81 85 ASP A N 1
ATOM 642 C CA . ASP A 1 85 ? 1.838 5.137 -9.342 1.00 83.81 85 ASP A CA 1
ATOM 643 C C . ASP A 1 85 ? 3.187 5.764 -9.736 1.00 83.81 85 ASP A C 1
ATOM 645 O O . ASP A 1 85 ? 3.611 5.707 -10.895 1.00 83.81 85 ASP A O 1
ATOM 649 N N . PHE A 1 86 ? 3.903 6.348 -8.767 1.00 74.69 86 PHE A N 1
ATOM 650 C CA . PHE A 1 86 ? 5.266 6.840 -8.987 1.00 74.69 86 PHE A CA 1
ATOM 651 C C . PHE A 1 86 ? 6.248 5.701 -9.284 1.00 74.69 86 PHE A C 1
ATOM 653 O O . PHE A 1 86 ? 7.114 5.847 -10.148 1.00 74.69 86 PHE A O 1
ATOM 660 N N . GLY A 1 87 ? 6.117 4.568 -8.592 1.00 73.88 87 GLY A N 1
ATOM 661 C CA . GLY A 1 87 ? 6.937 3.379 -8.814 1.00 73.88 87 GLY A CA 1
ATOM 662 C C . GLY A 1 87 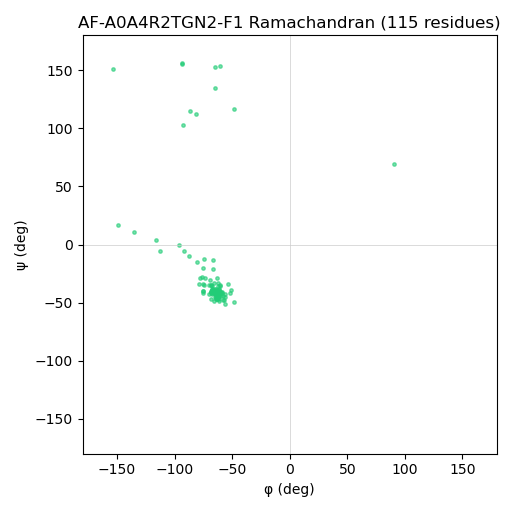? 6.813 2.835 -10.238 1.00 73.88 87 GLY A C 1
ATOM 663 O O . GLY A 1 87 ? 7.830 2.550 -10.870 1.00 73.88 87 GLY A O 1
ATOM 664 N N . GLU A 1 88 ? 5.595 2.761 -10.777 1.00 80.88 88 GLU A N 1
ATOM 665 C CA . GLU A 1 88 ? 5.340 2.336 -12.160 1.00 80.88 88 GLU A CA 1
ATOM 666 C C . GLU A 1 88 ? 5.963 3.297 -13.183 1.00 80.88 88 GLU A C 1
ATOM 668 O O . GLU A 1 88 ? 6.595 2.857 -14.146 1.00 80.88 88 GLU A O 1
ATOM 673 N N . GLN A 1 89 ? 5.870 4.610 -12.951 1.00 79.81 89 GLN A N 1
ATOM 674 C CA . GLN A 1 89 ? 6.505 5.609 -13.819 1.00 79.81 89 GLN A CA 1
ATOM 675 C C . GLN A 1 89 ? 8.033 5.480 -13.826 1.00 79.81 89 GLN A C 1
ATOM 677 O O . GLN A 1 89 ? 8.655 5.531 -14.890 1.00 79.81 89 GLN A O 1
ATOM 682 N N . ILE A 1 90 ? 8.650 5.285 -12.658 1.00 78.31 90 ILE A N 1
ATOM 683 C CA . ILE A 1 90 ? 10.101 5.084 -12.551 1.00 78.31 90 ILE A CA 1
ATOM 684 C C . ILE A 1 90 ? 10.512 3.790 -13.259 1.00 78.31 90 ILE A C 1
ATOM 686 O O . ILE A 1 90 ? 11.453 3.807 -14.054 1.00 78.31 90 ILE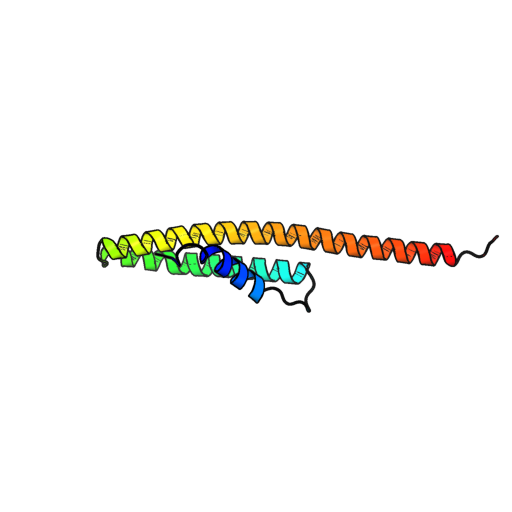 A O 1
ATOM 690 N N . ALA A 1 91 ? 9.783 2.694 -13.038 1.00 79.19 91 ALA A N 1
ATOM 691 C CA . ALA A 1 91 ? 10.046 1.419 -13.699 1.00 79.19 91 ALA A CA 1
ATOM 692 C C . ALA A 1 91 ? 9.966 1.537 -15.232 1.00 79.19 91 ALA A C 1
ATOM 694 O O . ALA A 1 91 ? 10.841 1.025 -15.934 1.00 79.19 91 ALA A O 1
ATOM 695 N N . ALA A 1 92 ? 8.978 2.269 -15.755 1.00 77.62 92 ALA A N 1
ATOM 696 C CA . ALA A 1 92 ? 8.851 2.538 -17.187 1.00 77.62 92 ALA A CA 1
ATOM 697 C C . ALA A 1 92 ? 10.033 3.349 -17.742 1.00 77.62 92 ALA A C 1
ATOM 699 O O . ALA A 1 92 ? 10.547 3.044 -18.821 1.00 77.62 92 ALA A O 1
ATOM 700 N N . ILE A 1 93 ? 10.509 4.352 -16.999 1.00 80.38 93 ILE A N 1
ATOM 701 C CA . ILE A 1 93 ? 11.690 5.139 -17.381 1.00 80.38 93 ILE A CA 1
ATOM 702 C C . ILE A 1 93 ? 12.947 4.260 -17.410 1.00 80.38 93 ILE A C 1
ATOM 704 O O . ILE A 1 93 ? 13.757 4.378 -18.333 1.00 80.38 93 ILE A O 1
ATOM 708 N N . GLU A 1 94 ? 13.138 3.381 -16.427 1.00 78.25 94 GLU A N 1
ATOM 709 C CA . GLU A 1 94 ? 14.284 2.464 -16.401 1.00 78.25 94 GLU A CA 1
ATOM 710 C C . GLU A 1 94 ? 14.260 1.469 -17.566 1.00 78.25 94 GLU A C 1
ATOM 712 O O . GLU A 1 94 ? 15.297 1.209 -18.181 1.00 78.25 94 GLU A O 1
ATOM 717 N N . GLU A 1 95 ? 13.086 0.951 -17.918 1.00 82.50 95 GLU A N 1
ATOM 718 C CA . GLU A 1 95 ? 12.919 0.042 -19.052 1.00 82.50 95 GLU A CA 1
ATOM 719 C C . GLU A 1 95 ? 13.171 0.743 -20.396 1.00 82.50 95 GLU A C 1
ATOM 721 O O . GLU A 1 95 ? 13.867 0.204 -21.266 1.00 82.50 95 GLU A O 1
ATOM 726 N N . ALA A 1 96 ? 12.722 1.994 -20.536 1.00 79.50 96 ALA A N 1
ATOM 727 C CA . ALA A 1 96 ? 13.044 2.832 -21.689 1.00 79.50 96 ALA A CA 1
ATOM 728 C C . ALA A 1 96 ? 14.555 3.105 -21.801 1.00 79.50 96 ALA A C 1
ATOM 730 O O . ALA A 1 96 ? 15.117 3.003 -22.893 1.00 79.50 96 ALA A O 1
ATOM 731 N N . ARG A 1 97 ? 15.242 3.385 -20.682 1.00 81.56 97 ARG A N 1
ATOM 732 C CA . ARG A 1 97 ? 16.706 3.571 -20.657 1.00 81.56 97 ARG A CA 1
ATOM 733 C C . ARG A 1 97 ? 17.445 2.314 -21.106 1.00 81.56 97 ARG A C 1
ATOM 735 O O . ARG A 1 97 ? 18.327 2.411 -21.952 1.00 81.56 97 ARG A O 1
ATOM 742 N N . ARG A 1 98 ? 17.064 1.139 -20.594 1.00 81.19 98 ARG A N 1
ATOM 743 C CA . ARG A 1 98 ? 17.664 -0.143 -21.013 1.00 81.19 98 ARG A CA 1
ATOM 744 C C . ARG A 1 98 ? 17.446 -0.413 -22.501 1.00 81.19 98 ARG A C 1
ATOM 746 O O . ARG A 1 98 ? 18.367 -0.859 -23.180 1.00 81.19 98 ARG A O 1
ATOM 753 N N . SER A 1 99 ? 16.255 -0.102 -23.009 1.00 81.31 99 SER A N 1
ATOM 754 C CA . SER A 1 99 ? 15.924 -0.250 -24.431 1.00 81.31 99 SER A CA 1
ATOM 755 C C . SER A 1 99 ? 16.759 0.681 -25.312 1.00 81.31 99 SER A C 1
ATOM 757 O O . SER A 1 99 ? 17.266 0.253 -26.347 1.00 81.31 99 SER A O 1
ATOM 759 N N . LEU A 1 100 ? 16.959 1.932 -24.885 1.00 83.75 100 LEU A N 1
ATOM 760 C CA . LEU A 1 100 ? 17.810 2.886 -25.593 1.00 83.75 100 LEU A CA 1
ATOM 761 C C . LEU A 1 100 ? 19.261 2.395 -25.660 1.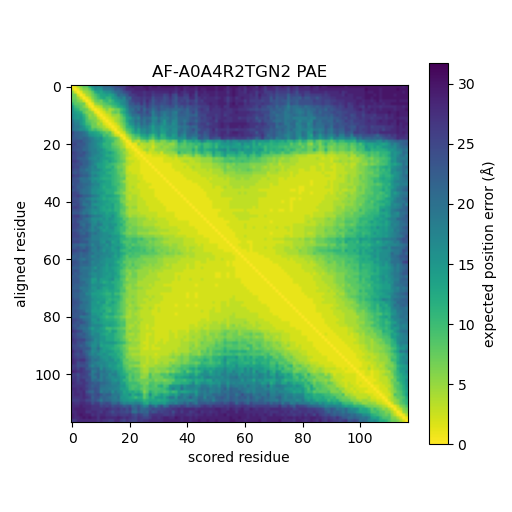00 83.75 100 LEU A C 1
ATOM 763 O O . LEU A 1 100 ? 19.822 2.333 -26.750 1.00 83.75 100 LEU A O 1
ATOM 767 N N . THR A 1 101 ? 19.831 1.958 -24.532 1.00 82.50 101 THR A N 1
ATOM 768 C CA . THR A 1 101 ? 21.196 1.407 -24.490 1.00 82.50 101 THR A CA 1
ATOM 769 C C . THR A 1 101 ? 21.348 0.192 -25.406 1.00 82.50 101 THR A C 1
ATOM 771 O O . THR A 1 101 ? 22.334 0.086 -26.128 1.00 82.50 101 THR A O 1
ATOM 774 N N . TYR A 1 102 ? 20.352 -0.700 -25.451 1.00 81.50 102 TYR A N 1
ATOM 775 C CA . TYR A 1 102 ? 20.368 -1.846 -26.364 1.00 81.50 102 TYR A CA 1
ATOM 776 C C . TYR A 1 102 ? 20.406 -1.423 -27.842 1.00 81.50 102 TYR A C 1
ATOM 778 O O . TYR A 1 102 ? 21.173 -1.978 -28.633 1.00 81.50 102 TYR A O 1
ATOM 786 N N . VAL A 1 103 ? 19.598 -0.430 -28.225 1.00 77.69 103 VAL A N 1
ATOM 787 C CA . VAL A 1 103 ? 19.566 0.097 -29.598 1.00 77.69 103 VAL A CA 1
ATOM 788 C C . VAL A 1 103 ? 20.880 0.792 -29.953 1.00 77.69 103 VAL A C 1
ATOM 790 O O . VAL A 1 103 ? 21.393 0.599 -31.057 1.00 77.69 103 VAL A O 1
ATOM 793 N N . GLU A 1 104 ? 21.447 1.573 -29.035 1.00 83.19 104 GLU A N 1
ATOM 794 C CA . GLU A 1 104 ? 22.738 2.242 -29.217 1.00 83.19 104 GLU A CA 1
ATOM 795 C C . GLU A 1 104 ? 23.875 1.230 -29.408 1.00 83.19 104 GLU A C 1
ATOM 797 O O . GLU A 1 104 ? 24.626 1.341 -30.381 1.00 83.19 104 GLU A O 1
ATOM 802 N N . ASP A 1 105 ? 23.938 0.189 -28.575 1.00 81.44 105 ASP A N 1
ATOM 803 C CA . ASP A 1 105 ? 24.924 -0.891 -28.689 1.00 81.44 105 ASP A CA 1
ATOM 804 C C . ASP A 1 105 ? 24.765 -1.685 -29.989 1.00 81.44 105 ASP A C 1
ATOM 806 O O . ASP A 1 105 ? 25.748 -1.987 -30.674 1.00 81.44 105 ASP A O 1
ATOM 810 N N . SER A 1 106 ? 23.528 -2.014 -30.371 1.00 77.12 106 SER A N 1
ATOM 811 C CA . SER A 1 106 ? 23.254 -2.715 -31.629 1.00 77.12 106 SER A CA 1
ATOM 812 C C . SER A 1 106 ? 23.650 -1.867 -32.840 1.00 77.12 106 SER A C 1
ATOM 814 O O . SER A 1 106 ? 24.226 -2.381 -33.801 1.00 77.12 106 SER A O 1
ATOM 816 N N . ASN A 1 107 ? 23.383 -0.561 -32.801 1.00 78.81 107 ASN A N 1
ATOM 817 C CA . ASN A 1 107 ? 23.774 0.363 -33.861 1.00 78.81 107 ASN A CA 1
ATOM 818 C C . ASN A 1 107 ? 25.293 0.542 -33.934 1.00 78.81 107 ASN A C 1
ATOM 820 O O . ASN A 1 107 ? 25.842 0.579 -35.036 1.00 78.81 107 ASN A O 1
ATOM 824 N N . ALA A 1 108 ? 25.985 0.617 -32.796 1.00 76.25 108 ALA A N 1
ATOM 825 C CA . ALA A 1 108 ? 27.442 0.690 -32.750 1.00 76.25 108 ALA A CA 1
ATOM 826 C C . ALA A 1 108 ? 28.092 -0.563 -33.363 1.00 76.25 108 ALA A C 1
ATOM 828 O O . ALA A 1 108 ? 29.000 -0.445 -34.188 1.00 76.25 108 ALA A O 1
ATOM 829 N N . ARG A 1 109 ? 27.572 -1.758 -33.045 1.00 74.94 109 ARG A N 1
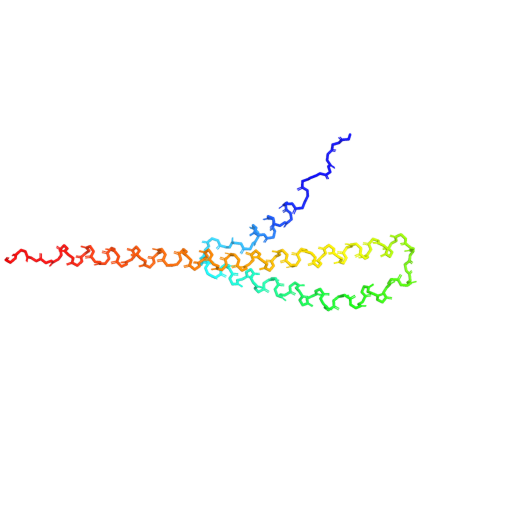ATOM 830 C CA . ARG A 1 109 ? 28.026 -3.030 -33.639 1.00 74.94 109 ARG A CA 1
ATOM 831 C C . ARG A 1 109 ? 27.813 -3.079 -35.153 1.00 74.94 109 ARG A C 1
ATOM 833 O O . ARG A 1 109 ? 28.713 -3.496 -35.874 1.00 74.94 109 ARG A O 1
ATOM 840 N N . ASN A 1 110 ? 26.668 -2.601 -35.641 1.00 72.50 110 ASN A N 1
ATOM 841 C CA . ASN A 1 110 ? 26.378 -2.563 -37.078 1.00 72.50 110 ASN A CA 1
ATOM 842 C C . ASN A 1 110 ? 27.258 -1.557 -37.838 1.00 72.50 110 ASN A C 1
ATOM 844 O O . ASN A 1 110 ? 27.648 -1.828 -38.971 1.00 72.50 110 ASN A O 1
ATOM 848 N N . ARG A 1 111 ? 27.616 -0.419 -37.226 1.00 66.50 111 ARG A N 1
ATOM 849 C CA . ARG A 1 111 ? 28.537 0.558 -37.836 1.00 66.50 111 ARG A CA 1
ATOM 850 C C . ARG A 1 111 ? 29.970 0.035 -37.942 1.00 66.50 111 ARG A C 1
ATOM 852 O O . ARG A 1 111 ? 30.631 0.335 -38.925 1.00 66.50 111 ARG A O 1
ATOM 859 N N . GLY A 1 112 ? 30.434 -0.763 -36.978 1.00 59.69 112 GLY A N 1
ATOM 860 C CA . GLY A 1 112 ? 31.762 -1.393 -37.021 1.00 59.69 112 GLY A CA 1
ATOM 861 C C . GLY A 1 112 ? 31.887 -2.574 -37.995 1.00 59.69 112 GLY A C 1
ATOM 862 O O . GLY A 1 112 ? 32.997 -3.014 -38.270 1.00 59.69 112 GLY A O 1
ATOM 863 N N . ALA A 1 113 ? 30.768 -3.092 -38.515 1.00 56.69 113 ALA A N 1
ATOM 864 C CA . ALA A 1 113 ? 30.726 -4.226 -39.443 1.00 56.69 113 ALA A CA 1
ATOM 865 C C . ALA A 1 113 ? 30.659 -3.817 -40.928 1.00 56.69 113 ALA A C 1
ATOM 867 O O . ALA A 1 113 ? 30.608 -4.686 -41.799 1.00 56.69 113 ALA A O 1
ATOM 868 N N . LEU A 1 114 ? 30.640 -2.516 -41.234 1.00 55.84 114 LEU A N 1
ATOM 869 C CA . LEU A 1 114 ? 30.732 -2.018 -42.605 1.00 55.84 114 LEU A CA 1
ATOM 870 C C . LEU A 1 114 ? 32.213 -2.001 -43.023 1.00 55.84 114 LEU A C 1
ATOM 872 O O . LEU A 1 114 ? 32.970 -1.217 -42.455 1.00 55.84 114 LEU A O 1
ATOM 876 N N . PRO A 1 115 ? 32.658 -2.845 -43.975 1.00 53.72 115 PRO A N 1
ATOM 877 C CA . PRO A 1 115 ? 33.991 -2.696 -44.546 1.00 53.72 115 PRO A CA 1
ATOM 878 C C . PRO A 1 115 ? 34.061 -1.364 -45.301 1.00 53.72 115 PRO A C 1
ATOM 880 O O . PRO A 1 115 ? 33.136 -1.051 -46.058 1.00 53.72 115 PRO A O 1
ATOM 883 N N . ASP A 1 116 ? 35.143 -0.607 -45.089 1.00 56.56 116 ASP A N 1
ATOM 884 C CA . ASP A 1 116 ? 35.464 0.596 -45.864 1.00 56.56 116 ASP A CA 1
ATOM 885 C C . ASP A 1 116 ? 35.335 0.266 -47.360 1.00 56.56 116 ASP A C 1
ATOM 887 O O . ASP A 1 116 ? 36.021 -0.623 -47.875 1.00 56.56 116 ASP A O 1
ATOM 891 N N . ARG A 1 117 ? 34.391 0.928 -48.033 1.00 47.66 117 ARG A N 1
ATOM 892 C CA . ARG A 1 117 ? 34.190 0.854 -49.483 1.00 47.66 117 ARG A CA 1
ATOM 893 C C . ARG A 1 117 ? 34.777 2.078 -50.153 1.00 47.66 117 ARG A C 1
ATOM 895 O O . ARG A 1 117 ? 34.527 3.187 -49.633 1.00 47.66 117 ARG A O 1
#

Sequence (117 aa):
MLFRKVVPFAVVAALVSGCVDPSLSPMQNARNATVAVDKAERDYEAARPYAIQLLPYLSPRDAEAVRRAMASIEHFLAIARAATDFGEQIAAIEEARRSLTYVEDSNARNRGALPDR

Foldseek 3Di:
DDDDPDPPVVVVVVLLVVQDDVVDQLQVSLVSLLVVLVVLVVVLVVCVVVLVVCLVVDDPVVSVVSVVVNVVSVVVSVVSNVVSVVSNVVSVVVVVVVVVVVVVVVVVVVVVPDDDD